Protein AF-A0A938TP59-F1 (afdb_monomer_lite)

Structure (mmCIF, N/CA/C/O backbone):
data_AF-A0A938TP59-F1
#
_entry.id   AF-A0A938TP59-F1
#
loop_
_atom_site.group_PDB
_atom_site.id
_atom_site.type_symbol
_atom_site.label_atom_id
_atom_site.l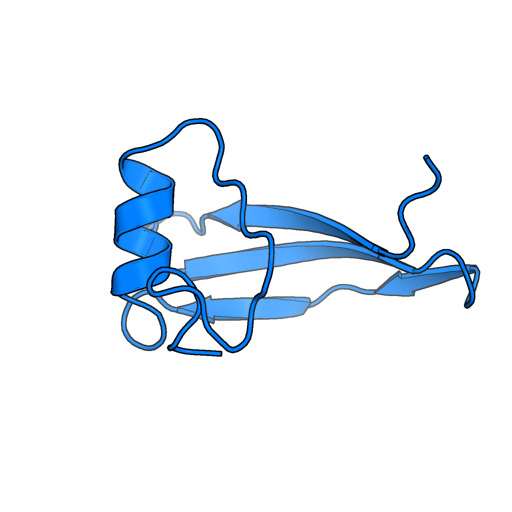abel_alt_id
_atom_site.label_comp_id
_atom_site.label_asym_id
_atom_site.label_entity_id
_atom_site.label_seq_id
_atom_site.pdbx_PDB_ins_code
_atom_site.Cartn_x
_atom_site.Cartn_y
_atom_site.Cartn_z
_atom_site.occupancy
_atom_site.B_iso_or_equiv
_atom_site.auth_seq_id
_atom_site.auth_comp_id
_atom_site.auth_asym_id
_atom_site.auth_atom_id
_atom_site.pdbx_PDB_model_num
ATOM 1 N N . MET A 1 1 ? -8.551 -5.304 -20.933 1.00 60.12 1 MET A N 1
ATOM 2 C CA . MET A 1 1 ? -8.162 -4.075 -20.210 1.00 60.12 1 MET A CA 1
ATOM 3 C C . MET A 1 1 ? -6.730 -4.261 -19.746 1.00 60.12 1 MET A C 1
ATOM 5 O O . MET A 1 1 ? -6.432 -5.332 -19.236 1.00 60.12 1 MET A O 1
ATOM 9 N N . LEU A 1 2 ? -5.853 -3.290 -20.000 1.00 81.31 2 LEU A N 1
ATOM 10 C CA . LEU A 1 2 ? -4.501 -3.255 -19.435 1.00 81.31 2 LEU A CA 1
ATOM 11 C C . LEU A 1 2 ? -4.549 -2.358 -18.195 1.00 81.31 2 LEU A C 1
ATOM 13 O O . LEU A 1 2 ? -5.183 -1.305 -18.240 1.00 81.31 2 LEU A O 1
ATOM 17 N N . THR A 1 3 ? -3.927 -2.792 -17.103 1.00 86.12 3 THR A N 1
ATOM 18 C CA . THR A 1 3 ? -3.822 -2.008 -15.868 1.00 86.12 3 THR A CA 1
ATOM 19 C C . THR A 1 3 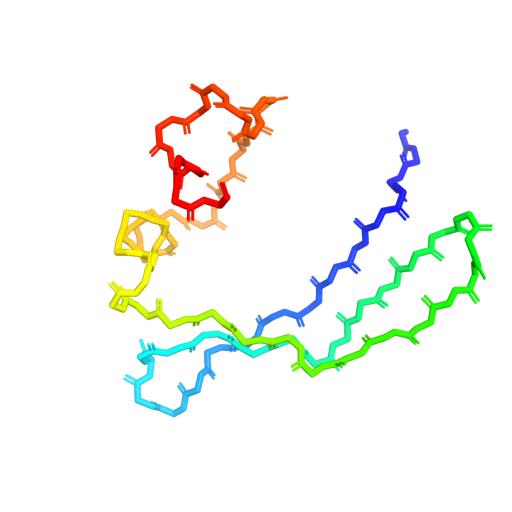? -2.460 -1.334 -15.837 1.00 86.12 3 THR A C 1
ATOM 21 O O . THR A 1 3 ? -1.447 -2.010 -15.985 1.00 86.12 3 THR A O 1
ATOM 24 N N . GLU A 1 4 ? -2.440 -0.018 -15.633 1.00 92.44 4 GLU A N 1
ATOM 25 C CA . GLU A 1 4 ? -1.196 0.759 -15.624 1.00 92.44 4 GLU A CA 1
ATOM 26 C C . GLU A 1 4 ? -0.327 0.467 -14.395 1.00 92.44 4 GLU A C 1
ATOM 28 O O . GLU A 1 4 ? 0.893 0.383 -14.501 1.00 92.44 4 GLU A O 1
ATOM 33 N N . ARG A 1 5 ? -0.946 0.289 -13.223 1.00 92.62 5 ARG A N 1
ATOM 34 C CA . ARG A 1 5 ? -0.230 0.077 -11.964 1.00 92.62 5 ARG A CA 1
ATOM 35 C C . ARG A 1 5 ? -0.902 -0.982 -11.107 1.00 92.62 5 ARG A C 1
ATOM 37 O O . ARG A 1 5 ? -2.111 -0.925 -10.883 1.00 92.62 5 ARG A O 1
ATOM 44 N N . VAL A 1 6 ? -0.109 -1.910 -10.588 1.00 93.62 6 VAL A N 1
ATOM 45 C CA . VAL A 1 6 ? -0.549 -2.932 -9.628 1.00 93.62 6 VAL A CA 1
ATOM 46 C C . VAL A 1 6 ? 0.373 -2.921 -8.420 1.00 93.62 6 VAL A C 1
ATOM 48 O O . VAL A 1 6 ? 1.565 -2.668 -8.560 1.00 93.62 6 VAL A O 1
ATOM 51 N N . GLY A 1 7 ? -0.167 -3.179 -7.232 1.00 94.25 7 GLY A N 1
ATOM 52 C CA . GLY A 1 7 ? 0.624 -3.224 -6.007 1.00 94.25 7 GLY A CA 1
ATOM 53 C C . GLY A 1 7 ? 0.164 -4.324 -5.064 1.00 94.25 7 GLY A C 1
ATOM 54 O O . GLY A 1 7 ? -1.026 -4.635 -4.998 1.00 94.25 7 GLY A O 1
ATOM 55 N N . ILE A 1 8 ? 1.117 -4.899 -4.339 1.00 94.62 8 ILE A N 1
ATOM 56 C CA . ILE A 1 8 ? 0.908 -5.867 -3.268 1.00 94.62 8 ILE A CA 1
ATOM 57 C C . ILE A 1 8 ? 1.150 -5.144 -1.948 1.00 94.62 8 ILE A C 1
ATOM 59 O O . ILE A 1 8 ? 2.259 -4.691 -1.655 1.00 94.62 8 ILE A O 1
ATOM 63 N N . TRP A 1 9 ? 0.089 -5.066 -1.153 1.00 94.94 9 TRP A N 1
ATOM 64 C CA . TRP A 1 9 ? 0.080 -4.398 0.139 1.00 94.94 9 TRP A CA 1
ATOM 65 C C . TRP A 1 9 ? -0.274 -5.413 1.218 1.00 94.94 9 TRP A C 1
ATOM 67 O O . TRP A 1 9 ? -1.262 -6.138 1.084 1.00 94.94 9 TRP A O 1
ATOM 77 N N . LEU A 1 10 ? 0.535 -5.480 2.272 1.00 94.06 10 LEU A N 1
ATOM 78 C CA . LEU A 1 10 ? 0.324 -6.390 3.395 1.00 94.06 10 LEU A CA 1
ATOM 79 C C . LEU A 1 10 ? 0.067 -5.598 4.667 1.00 94.06 10 LEU A C 1
ATOM 81 O O . LEU A 1 10 ? 0.668 -4.551 4.880 1.00 94.06 10 LEU A O 1
ATOM 85 N N . PHE A 1 11 ? -0.807 -6.114 5.526 1.00 94.00 11 PHE A N 1
ATOM 86 C CA . PHE A 1 11 ? -0.920 -5.597 6.884 1.00 94.00 11 PHE A CA 1
ATOM 87 C C . PHE A 1 11 ? 0.364 -5.875 7.664 1.00 94.00 11 PHE A C 1
ATOM 89 O O . PHE A 1 11 ? 0.939 -6.959 7.544 1.00 94.00 11 PHE A O 1
ATOM 96 N N . ASN A 1 12 ? 0.762 -4.923 8.507 1.00 93.06 12 ASN A N 1
ATOM 97 C CA . ASN A 1 12 ? 1.730 -5.192 9.563 1.00 93.06 12 ASN A CA 1
ATOM 98 C C . ASN A 1 12 ? 1.135 -6.143 10.623 1.00 93.06 12 ASN A C 1
ATOM 100 O O . ASN A 1 12 ? -0.073 -6.397 10.642 1.00 93.06 12 ASN A O 1
ATOM 104 N N . GLU A 1 13 ? 1.977 -6.657 11.521 1.00 92.25 13 GLU A N 1
ATOM 105 C CA . GLU A 1 13 ? 1.584 -7.655 12.533 1.00 92.25 13 GLU A CA 1
ATOM 106 C C . GLU A 1 13 ? 0.386 -7.198 13.384 1.00 92.25 13 GLU A C 1
ATOM 108 O O . GLU A 1 13 ? -0.570 -7.952 13.571 1.00 92.25 13 GLU A O 1
ATOM 113 N N . ASP A 1 14 ? 0.382 -5.929 13.797 1.00 92.56 14 ASP A N 1
ATOM 114 C CA . ASP A 1 14 ? -0.679 -5.340 14.623 1.00 92.56 14 ASP A CA 1
ATOM 115 C C . ASP A 1 14 ? -1.921 -4.896 13.827 1.00 92.56 14 ASP A C 1
ATOM 117 O O . ASP A 1 14 ? -2.891 -4.409 14.409 1.00 92.56 14 ASP A O 1
ATOM 121 N N . ARG A 1 15 ? -1.905 -5.020 12.490 1.00 90.19 15 ARG A N 1
ATOM 122 C CA . ARG A 1 15 ? -2.944 -4.524 11.561 1.00 90.19 15 ARG A CA 1
ATOM 123 C C . ARG A 1 15 ? -3.275 -3.032 11.710 1.00 90.19 15 ARG A C 1
ATOM 125 O O . ARG A 1 15 ? -4.385 -2.595 11.407 1.00 90.19 15 ARG A O 1
ATOM 132 N N . THR A 1 16 ? -2.305 -2.242 12.149 1.00 92.50 16 THR A N 1
ATOM 133 C CA . THR A 1 16 ? -2.402 -0.781 12.294 1.00 92.50 16 THR A CA 1
ATOM 134 C C . THR A 1 16 ? -1.917 -0.026 11.058 1.00 92.50 16 THR A C 1
ATOM 136 O O . THR A 1 16 ? -2.138 1.179 10.944 1.00 92.50 16 THR A O 1
ATOM 139 N N . ALA A 1 17 ? -1.259 -0.711 10.123 1.00 94.94 17 ALA A N 1
ATOM 140 C CA . ALA A 1 17 ? -0.798 -0.149 8.864 1.00 94.94 17 ALA A CA 1
ATOM 141 C C . ALA A 1 17 ? -0.801 -1.209 7.755 1.00 94.94 17 ALA A C 1
ATOM 143 O O . ALA A 1 17 ? -0.778 -2.410 8.032 1.00 94.94 17 ALA A O 1
ATOM 144 N N . ILE A 1 18 ? -0.793 -0.749 6.505 1.00 94.56 18 ILE A N 1
ATOM 145 C CA . ILE A 1 18 ? -0.455 -1.571 5.345 1.00 94.56 18 ILE A CA 1
ATOM 146 C C . ILE A 1 18 ? 0.831 -1.057 4.707 1.00 94.56 18 ILE A C 1
ATOM 148 O O . ILE A 1 18 ? 1.050 0.152 4.597 1.00 94.56 18 ILE A O 1
ATOM 152 N N . GLU A 1 19 ? 1.679 -1.988 4.298 1.00 95.62 19 GLU A N 1
ATOM 153 C CA . GLU A 1 19 ? 2.999 -1.733 3.738 1.00 95.62 19 GLU A CA 1
ATOM 154 C C . GLU A 1 19 ? 3.055 -2.259 2.306 1.00 95.62 19 GLU A C 1
ATOM 156 O O . GLU A 1 19 ? 2.618 -3.375 2.010 1.00 95.62 19 GLU A O 1
ATOM 161 N N . CYS A 1 20 ? 3.571 -1.429 1.405 1.00 96.06 20 CYS A N 1
ATOM 162 C CA . CYS A 1 20 ? 3.774 -1.764 0.008 1.00 96.06 20 CYS A CA 1
ATOM 163 C C . CYS A 1 20 ? 5.047 -2.589 -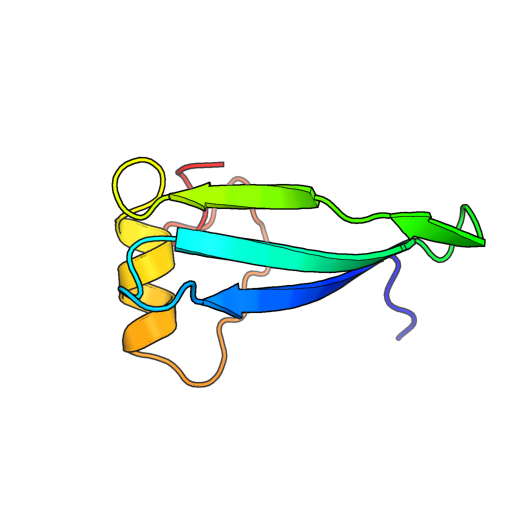0.127 1.00 96.06 20 CYS A C 1
ATOM 165 O O . CYS A 1 20 ? 6.159 -2.061 -0.014 1.00 96.06 20 CYS A O 1
ATOM 167 N N . ILE A 1 21 ? 4.864 -3.880 -0.382 1.00 95.62 21 ILE A N 1
ATOM 168 C CA . ILE A 1 21 ? 5.970 -4.817 -0.574 1.00 95.62 21 ILE A CA 1
ATOM 169 C C . ILE A 1 21 ? 6.438 -4.801 -2.027 1.00 95.62 21 ILE A C 1
ATOM 171 O O . ILE A 1 21 ? 7.619 -4.989 -2.295 1.00 95.62 21 ILE A O 1
ATOM 175 N N . GLU A 1 22 ? 5.518 -4.559 -2.959 1.00 94.81 22 GLU A N 1
ATOM 176 C CA . GLU A 1 22 ? 5.807 -4.534 -4.386 1.00 94.81 22 GLU A CA 1
ATOM 177 C C . GLU A 1 22 ? 4.783 -3.662 -5.107 1.00 94.81 22 GLU A C 1
ATOM 179 O O . GLU A 1 22 ? 3.582 -3.747 -4.846 1.00 94.81 22 GLU A O 1
ATOM 184 N N . GLN A 1 23 ? 5.243 -2.860 -6.053 1.00 95.62 23 GLN A N 1
ATOM 185 C CA . GLN A 1 23 ? 4.411 -2.045 -6.915 1.00 95.62 23 GLN A CA 1
ATOM 186 C C . GLN A 1 23 ? 5.043 -1.976 -8.294 1.00 95.62 23 GLN A C 1
ATOM 188 O O . GLN A 1 23 ? 6.141 -1.449 -8.467 1.00 95.62 23 GLN A O 1
ATOM 193 N N . TYR A 1 24 ? 4.299 -2.463 -9.276 1.00 94.94 24 TYR A N 1
ATOM 194 C CA . TYR A 1 24 ? 4.705 -2.474 -10.665 1.00 94.94 24 TYR A CA 1
ATOM 195 C C . TYR A 1 24 ? 3.962 -1.401 -11.458 1.00 94.94 24 TYR A C 1
ATOM 197 O O . TYR A 1 24 ? 2.732 -1.317 -11.408 1.00 94.94 24 TYR A O 1
ATOM 205 N N . GLU A 1 25 ? 4.723 -0.606 -12.203 1.00 96.06 25 GLU A N 1
ATOM 206 C CA . GLU A 1 25 ? 4.244 0.406 -13.146 1.00 96.06 25 GLU A CA 1
ATOM 207 C C . GLU A 1 25 ? 4.555 -0.051 -14.578 1.00 96.06 25 GLU A C 1
ATOM 209 O O . GLU A 1 25 ? 5.723 -0.251 -14.928 1.00 96.06 25 GLU A O 1
ATOM 214 N N . LEU A 1 26 ? 3.520 -0.205 -15.408 1.00 94.00 26 LEU A N 1
ATOM 215 C CA . LEU A 1 26 ? 3.629 -0.763 -16.756 1.00 94.00 26 LEU A CA 1
ATOM 216 C C . LEU A 1 26 ? 4.346 0.190 -17.719 1.00 94.00 26 LEU A C 1
ATOM 218 O O . LEU A 1 26 ? 5.278 -0.234 -18.401 1.00 94.00 26 LEU A O 1
ATOM 222 N N . SER A 1 27 ? 3.959 1.470 -17.764 1.00 94.25 27 SER A N 1
ATOM 223 C CA . SER A 1 27 ? 4.564 2.450 -18.683 1.00 94.25 27 SER A CA 1
ATOM 224 C C . SER A 1 27 ? 6.057 2.670 -18.432 1.00 94.25 27 SER A C 1
ATOM 226 O O . SER A 1 27 ? 6.824 2.870 -19.373 1.00 94.25 27 SER A O 1
ATOM 228 N N . ALA A 1 28 ? 6.475 2.598 -17.167 1.00 93.75 28 ALA A N 1
ATOM 229 C CA . ALA A 1 28 ? 7.866 2.741 -16.749 1.00 93.75 28 ALA A CA 1
ATOM 230 C C . ALA A 1 28 ? 8.626 1.405 -16.703 1.00 93.75 28 ALA A C 1
ATOM 232 O O . ALA A 1 28 ? 9.840 1.414 -16.495 1.00 93.75 28 ALA A O 1
ATOM 233 N N . ASN A 1 29 ? 7.922 0.277 -16.859 1.00 93.50 29 ASN A N 1
ATOM 234 C CA . ASN A 1 29 ? 8.421 -1.077 -16.631 1.00 93.50 29 ASN A CA 1
ATOM 235 C C . ASN A 1 29 ? 9.271 -1.182 -15.351 1.00 93.50 29 ASN A C 1
ATOM 237 O O . ASN A 1 29 ? 10.424 -1.623 -15.378 1.00 93.50 29 ASN A O 1
ATOM 241 N N . ARG A 1 30 ? 8.720 -0.699 -14.233 1.00 95.50 30 ARG A N 1
ATOM 242 C CA . ARG A 1 30 ? 9.475 -0.489 -12.993 1.00 95.50 30 ARG A CA 1
ATOM 243 C C . ARG A 1 30 ? 8.786 -1.118 -11.795 1.00 95.50 30 ARG A C 1
ATOM 245 O O . ARG A 1 30 ? 7.579 -0.986 -11.625 1.00 95.50 30 ARG A O 1
ATOM 252 N N . HIS A 1 31 ? 9.610 -1.727 -10.950 1.00 94.62 31 HIS A N 1
ATOM 253 C CA . HIS A 1 31 ? 9.262 -2.235 -9.631 1.00 94.62 31 HIS A CA 1
ATOM 254 C C . HIS A 1 31 ? 9.668 -1.222 -8.554 1.00 94.62 31 HIS A C 1
ATOM 256 O O . HIS A 1 31 ? 10.781 -0.690 -8.579 1.00 94.62 31 HIS A O 1
ATOM 262 N N . THR A 1 32 ? 8.757 -0.930 -7.632 1.00 93.94 32 THR A N 1
ATOM 263 C CA . THR A 1 32 ? 8.946 -0.009 -6.502 1.00 93.94 32 THR A CA 1
ATOM 264 C C . THR A 1 32 ? 8.365 -0.622 -5.230 1.00 93.94 32 THR A C 1
ATOM 266 O O . THR A 1 32 ? 7.459 -1.441 -5.295 1.00 93.94 32 THR A O 1
ATOM 269 N N . ALA A 1 33 ? 8.883 -0.238 -4.066 1.00 92.88 33 ALA A N 1
ATOM 270 C CA . ALA A 1 33 ? 8.417 -0.723 -2.768 1.00 92.88 33 ALA A CA 1
ATOM 271 C C . ALA A 1 33 ? 8.615 0.355 -1.691 1.00 92.88 33 ALA A C 1
ATOM 273 O O . ALA A 1 33 ? 9.291 1.359 -1.932 1.00 92.88 33 ALA A O 1
ATOM 274 N N . GLY A 1 34 ? 8.043 0.142 -0.502 1.00 89.12 34 GLY A N 1
ATOM 275 C CA . GLY A 1 34 ? 8.318 0.957 0.690 1.00 89.12 34 GLY A CA 1
ATOM 276 C C . GLY A 1 34 ? 7.274 2.024 1.038 1.00 89.12 34 GLY A C 1
ATOM 277 O O . GLY A 1 34 ? 7.480 2.789 1.976 1.00 89.12 34 GLY A O 1
ATOM 278 N N . GLY A 1 35 ? 6.147 2.083 0.324 1.00 91.25 35 GLY A N 1
ATOM 279 C CA . GLY A 1 35 ? 4.991 2.881 0.749 1.00 91.25 35 GLY A CA 1
ATOM 280 C C . GLY A 1 35 ? 4.364 2.332 2.037 1.00 91.25 35 GLY A C 1
ATOM 281 O O . GLY A 1 35 ? 4.321 1.120 2.234 1.00 91.25 35 GLY A O 1
ATOM 282 N N . ARG A 1 36 ? 3.847 3.206 2.905 1.00 93.69 36 ARG A N 1
ATOM 283 C CA . ARG A 1 36 ? 3.142 2.821 4.137 1.00 93.69 36 ARG A CA 1
ATOM 284 C C . ARG A 1 36 ? 1.913 3.698 4.330 1.00 93.69 36 ARG A C 1
ATOM 286 O O . ARG A 1 36 ? 2.020 4.915 4.237 1.00 93.69 36 ARG A O 1
ATOM 293 N N . LEU A 1 37 ? 0.780 3.076 4.643 1.00 93.44 37 LEU A N 1
ATOM 294 C CA . LEU A 1 37 ? -0.464 3.762 4.995 1.00 93.44 37 LEU A CA 1
ATOM 295 C C . LEU A 1 37 ? -0.866 3.348 6.410 1.00 93.44 37 LEU A C 1
ATOM 297 O O . LEU A 1 37 ? -0.949 2.154 6.699 1.00 93.44 37 LEU A O 1
ATOM 301 N N . GLY A 1 38 ? -1.061 4.320 7.300 1.00 93.75 38 GLY A N 1
ATOM 302 C CA . GLY A 1 38 ? -1.460 4.093 8.689 1.00 93.75 38 GLY A CA 1
ATOM 303 C C . GLY A 1 38 ? -2.967 4.229 8.890 1.00 93.75 38 GLY A C 1
ATOM 304 O O . GLY A 1 38 ? -3.607 5.081 8.281 1.00 93.75 38 GLY A O 1
ATOM 305 N N . ILE A 1 39 ? -3.541 3.437 9.796 1.00 92.88 39 ILE A N 1
ATOM 306 C CA . ILE A 1 39 ? -4.979 3.491 10.107 1.00 92.88 39 ILE A CA 1
ATOM 307 C C . ILE A 1 39 ? -5.434 4.844 10.670 1.00 92.88 39 ILE A C 1
ATOM 309 O O . ILE A 1 39 ? -6.588 5.217 10.503 1.00 92.88 39 ILE A O 1
ATOM 313 N N . ASN A 1 40 ? -4.539 5.579 11.334 1.00 91.50 40 ASN A N 1
ATOM 314 C CA . ASN A 1 40 ? -4.855 6.893 11.895 1.00 91.50 40 ASN A CA 1
ATOM 315 C C . ASN A 1 40 ? -4.951 7.977 10.817 1.00 91.50 40 ASN A C 1
ATOM 317 O O . ASN A 1 40 ? -5.704 8.929 10.991 1.00 91.50 40 ASN A O 1
ATOM 321 N N . ASP A 1 41 ? -4.199 7.816 9.728 1.00 90.44 41 ASP A N 1
ATOM 322 C CA . ASP A 1 41 ? -4.187 8.749 8.602 1.00 90.44 41 ASP A CA 1
ATOM 323 C C . ASP A 1 41 ? -5.303 8.410 7.599 1.00 90.44 41 ASP A C 1
ATOM 325 O O . ASP A 1 41 ? -5.861 9.304 6.972 1.00 90.44 41 ASP A O 1
ATOM 329 N N . TYR A 1 42 ? -5.669 7.123 7.502 1.00 90.88 42 TYR A N 1
ATOM 330 C CA . TYR A 1 42 ? -6.654 6.596 6.550 1.00 90.88 42 TYR A CA 1
ATOM 331 C C . TYR A 1 42 ? -7.778 5.759 7.213 1.00 90.88 42 TYR A C 1
ATOM 333 O O . TYR A 1 42 ? -8.000 4.598 6.839 1.00 90.88 42 TYR A O 1
ATOM 341 N N . PRO A 1 43 ? -8.481 6.264 8.245 1.00 89.75 43 PRO A N 1
ATOM 342 C CA . PRO A 1 43 ? -9.434 5.460 9.014 1.00 89.75 43 PRO A CA 1
ATOM 343 C C . PRO A 1 43 ? -10.618 4.941 8.185 1.00 89.75 43 PRO A C 1
ATOM 345 O O . PRO A 1 43 ? -11.093 3.821 8.412 1.00 89.75 43 PRO A O 1
ATOM 348 N N . THR A 1 44 ? -11.100 5.716 7.215 1.00 89.44 44 THR A N 1
ATOM 349 C CA . THR A 1 44 ? -12.241 5.347 6.362 1.00 89.44 44 THR A CA 1
ATOM 350 C C . THR A 1 44 ? -11.849 4.265 5.370 1.00 89.44 44 THR A C 1
ATOM 352 O O . THR A 1 44 ? -12.560 3.261 5.237 1.00 89.44 44 THR A O 1
ATOM 355 N N . TYR A 1 45 ? -10.681 4.412 4.748 1.00 89.31 45 TYR A N 1
ATOM 356 C CA . TYR A 1 45 ? -10.122 3.402 3.856 1.00 89.31 45 TYR A CA 1
ATOM 357 C C . TYR A 1 45 ? -9.908 2.061 4.578 1.00 89.31 45 TYR A C 1
ATOM 359 O O . TYR A 1 45 ? -10.345 1.007 4.106 1.00 89.31 45 TYR A O 1
ATOM 367 N N . PHE A 1 46 ? -9.324 2.086 5.781 1.00 90.69 46 PHE A N 1
ATOM 368 C CA . PHE A 1 46 ? -9.103 0.876 6.582 1.00 90.69 46 PHE A CA 1
ATOM 369 C C . PHE A 1 46 ? -10.403 0.226 7.065 1.00 90.69 46 PHE A C 1
ATOM 371 O O . PHE A 1 46 ? -10.487 -1.004 7.142 1.00 90.69 46 PHE A O 1
ATOM 378 N N . LYS A 1 47 ? -11.437 1.020 7.369 1.00 89.62 47 LYS A N 1
ATOM 379 C CA . LYS A 1 47 ? -12.766 0.492 7.703 1.00 89.62 47 LYS A CA 1
ATOM 380 C C . LYS A 1 47 ? -13.382 -0.251 6.516 1.00 89.62 47 LYS A C 1
ATOM 382 O O . LYS A 1 47 ? -13.960 -1.322 6.706 1.00 89.62 47 LYS A O 1
ATOM 387 N N . ALA A 1 48 ? -13.228 0.279 5.302 1.00 88.38 48 ALA A N 1
ATOM 388 C CA . ALA A 1 48 ? -13.683 -0.389 4.087 1.00 88.38 48 ALA A CA 1
ATOM 389 C C . ALA A 1 48 ? -12.896 -1.686 3.817 1.00 88.38 48 ALA A C 1
ATOM 391 O O . ALA A 1 48 ? -13.509 -2.714 3.527 1.00 88.38 48 ALA A O 1
ATOM 392 N N . LEU A 1 49 ? -11.567 -1.675 3.997 1.00 87.81 49 LEU A N 1
ATOM 393 C CA . LEU A 1 49 ? -10.710 -2.857 3.808 1.00 87.81 49 LEU A CA 1
ATOM 394 C C . LEU A 1 49 ? -11.068 -4.021 4.741 1.00 87.81 49 LEU A C 1
ATOM 396 O O . LEU A 1 49 ? -10.971 -5.179 4.347 1.00 87.81 49 LEU A O 1
ATOM 400 N N . GLN A 1 50 ? -11.486 -3.732 5.974 1.00 84.69 50 GLN A N 1
ATOM 401 C CA . GLN A 1 50 ? -11.893 -4.771 6.926 1.00 84.69 50 GLN A CA 1
ATOM 402 C C . GLN A 1 50 ? -13.289 -5.340 6.635 1.00 84.69 50 GLN A C 1
ATOM 404 O O . GLN A 1 50 ? -13.560 -6.494 6.962 1.00 84.69 50 GLN A O 1
ATOM 409 N N . GLY A 1 51 ? -14.181 -4.537 6.046 1.00 83.81 51 GLY A N 1
ATOM 410 C CA . GLY A 1 51 ? -15.576 -4.912 5.799 1.00 83.81 51 GLY A CA 1
ATOM 411 C C . GLY A 1 51 ? -15.838 -5.563 4.439 1.00 83.81 51 GLY A C 1
ATOM 412 O O . GLY A 1 51 ? -16.880 -6.196 4.268 1.00 83.81 51 GLY A O 1
ATOM 413 N N . ALA A 1 52 ? -14.925 -5.420 3.475 1.00 83.19 52 ALA A N 1
ATOM 414 C CA . ALA A 1 52 ? -15.140 -5.854 2.100 1.00 83.19 52 ALA A CA 1
ATOM 415 C C . ALA A 1 52 ? -13.954 -6.654 1.549 1.00 83.19 52 ALA A C 1
ATOM 417 O O . ALA A 1 52 ? -12.799 -6.254 1.647 1.00 83.19 52 ALA A O 1
ATOM 418 N N . ARG A 1 53 ? -14.252 -7.781 0.887 1.00 83.38 53 ARG A N 1
ATOM 419 C CA . ARG A 1 53 ? -13.244 -8.580 0.163 1.00 83.38 53 ARG A CA 1
ATOM 420 C C . ARG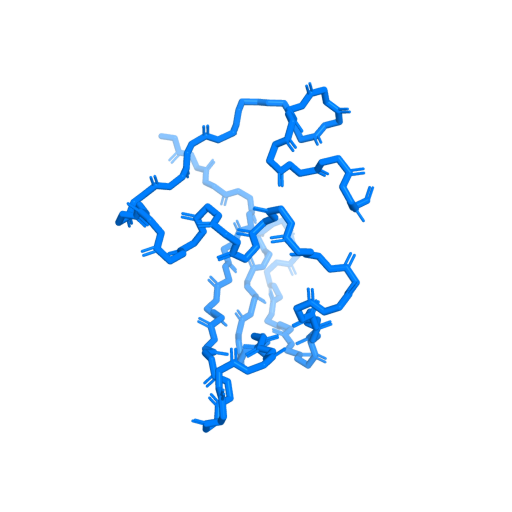 A 1 53 ? -12.711 -7.850 -1.076 1.00 83.38 53 ARG A C 1
ATOM 422 O O . ARG A 1 53 ? -11.606 -8.134 -1.527 1.00 83.38 53 ARG A O 1
ATOM 429 N N . ASN A 1 54 ? -13.513 -6.955 -1.644 1.00 85.94 54 ASN A N 1
ATOM 430 C CA . ASN A 1 54 ? -13.184 -6.132 -2.795 1.00 85.94 54 ASN A CA 1
ATOM 431 C C . ASN A 1 54 ? -13.724 -4.713 -2.595 1.00 85.94 54 ASN A C 1
ATOM 433 O O . ASN A 1 54 ? -14.862 -4.521 -2.179 1.00 85.94 54 ASN A O 1
ATOM 437 N N . ILE A 1 55 ? -12.907 -3.722 -2.935 1.00 85.81 55 ILE A N 1
ATOM 438 C CA . ILE A 1 55 ? -13.314 -2.321 -3.002 1.00 85.81 55 ILE A CA 1
ATOM 439 C C . ILE A 1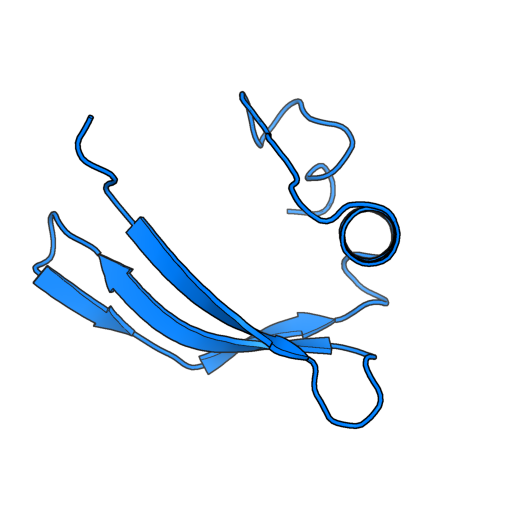 55 ? -13.148 -1.902 -4.457 1.00 85.81 55 ILE A C 1
ATOM 441 O O . ILE A 1 55 ? -12.100 -2.134 -5.060 1.00 85.81 55 ILE A O 1
ATOM 445 N N . THR A 1 56 ? -14.191 -1.329 -5.043 1.00 87.62 56 THR A N 1
ATOM 446 C CA . THR A 1 56 ? -14.155 -0.802 -6.407 1.00 87.62 56 THR A CA 1
ATOM 447 C C . THR A 1 56 ? -14.423 0.687 -6.337 1.00 87.62 56 THR A C 1
ATOM 449 O O . THR A 1 56 ? -15.521 1.090 -5.975 1.00 87.62 56 THR A O 1
ATOM 452 N N . VAL A 1 57 ? -13.406 1.474 -6.676 1.00 85.50 57 VAL A N 1
ATOM 453 C CA . VAL A 1 57 ? -13.465 2.935 -6.730 1.00 85.50 57 VAL A CA 1
ATOM 454 C C . VAL A 1 57 ? -13.310 3.347 -8.185 1.00 85.50 57 VAL A C 1
ATOM 456 O O . VAL A 1 57 ? -12.317 2.999 -8.824 1.00 85.50 57 VAL A O 1
ATOM 459 N N . CYS A 1 58 ? -14.306 4.051 -8.716 1.00 85.50 58 CYS A N 1
ATOM 460 C CA . CYS A 1 58 ? -14.283 4.528 -10.100 1.00 85.50 58 CYS A CA 1
ATOM 461 C C . CYS A 1 58 ? -13.556 5.873 -10.237 1.00 85.50 58 CYS A C 1
ATOM 463 O O . CYS A 1 58 ? -12.928 6.118 -11.263 1.00 85.50 58 CYS A O 1
ATOM 465 N N . ASP A 1 59 ? -13.640 6.725 -9.213 1.00 84.06 59 ASP A N 1
ATOM 466 C CA . ASP A 1 59 ? -13.005 8.043 -9.168 1.00 84.06 59 ASP A CA 1
ATOM 467 C C . ASP A 1 59 ? -12.426 8.283 -7.775 1.00 84.06 59 ASP A C 1
ATOM 469 O O . ASP A 1 59 ? -13.153 8.550 -6.823 1.00 84.06 59 ASP A O 1
ATOM 473 N N . THR A 1 60 ? -11.105 8.203 -7.656 1.00 82.31 60 THR A N 1
ATOM 474 C CA . THR A 1 60 ? -10.418 8.322 -6.368 1.00 82.31 60 THR A CA 1
ATOM 475 C C . THR A 1 60 ? -10.550 9.700 -5.721 1.00 82.31 60 THR A C 1
ATOM 477 O O . THR A 1 60 ? -10.445 9.786 -4.501 1.00 82.31 60 THR A O 1
ATOM 480 N N . PHE A 1 61 ? -10.786 10.767 -6.494 1.00 80.88 61 PHE A N 1
ATOM 481 C CA . PHE A 1 61 ? -10.897 12.127 -5.949 1.00 80.88 61 PHE A CA 1
ATOM 482 C C . PHE A 1 61 ? -12.283 12.426 -5.377 1.00 80.88 61 PHE A C 1
ATOM 484 O O . PHE A 1 61 ? -12.416 13.288 -4.513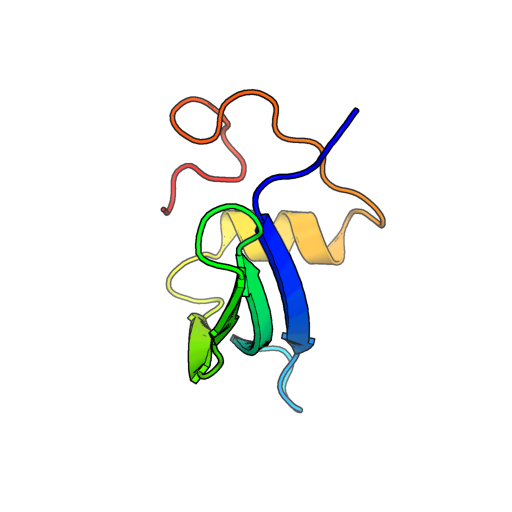 1.00 80.88 61 PHE A O 1
ATOM 491 N N . ASN A 1 62 ? -13.309 11.726 -5.861 1.00 82.44 62 ASN A N 1
ATOM 492 C CA . ASN A 1 62 ? -14.699 11.958 -5.467 1.00 82.44 62 ASN A CA 1
ATOM 493 C C . ASN A 1 62 ? -15.302 10.802 -4.651 1.00 82.44 62 ASN A C 1
ATOM 495 O O . ASN A 1 62 ? -16.435 10.919 -4.181 1.00 82.44 62 ASN A O 1
ATOM 499 N N . ASP A 1 63 ? -14.583 9.689 -4.480 1.00 85.69 63 ASP A N 1
ATOM 500 C CA . ASP A 1 63 ? -15.081 8.535 -3.737 1.00 85.69 63 ASP A CA 1
ATOM 501 C C . ASP A 1 63 ? -14.913 8.717 -2.214 1.00 85.69 63 ASP A C 1
ATOM 503 O O . ASP A 1 63 ? -13.806 8.985 -1.733 1.00 85.69 63 ASP A O 1
ATOM 507 N N . PRO A 1 64 ? -15.985 8.529 -1.418 1.00 81.38 64 PRO A N 1
ATOM 508 C CA . PRO A 1 64 ? -15.927 8.651 0.038 1.00 81.38 64 PRO A CA 1
ATOM 509 C C . PRO A 1 64 ? -14.910 7.722 0.714 1.00 81.38 64 PRO A C 1
ATOM 511 O O . PRO A 1 64 ? -14.458 8.017 1.818 1.00 81.38 64 PRO A O 1
ATOM 514 N N . ILE A 1 65 ? -14.555 6.596 0.092 1.00 81.00 65 ILE A N 1
ATOM 515 C CA . ILE A 1 65 ? -13.617 5.606 0.638 1.00 81.00 65 ILE A CA 1
ATOM 516 C C . ILE A 1 65 ? -12.164 6.076 0.493 1.00 81.00 65 ILE A C 1
ATOM 518 O O . ILE A 1 65 ? -11.315 5.663 1.280 1.00 81.00 65 ILE A O 1
ATOM 522 N N . THR A 1 66 ? -11.871 6.940 -0.482 1.00 84.06 66 THR A N 1
ATOM 523 C CA . THR A 1 66 ? -10.510 7.420 -0.780 1.00 84.06 66 THR A CA 1
ATOM 524 C C . THR A 1 66 ? -10.321 8.917 -0.549 1.00 84.06 66 THR A C 1
ATOM 526 O O . THR A 1 66 ? -9.301 9.459 -0.950 1.00 84.06 66 THR A O 1
ATOM 529 N N . HIS A 1 67 ? -11.247 9.588 0.140 1.00 82.62 67 HIS A N 1
ATOM 530 C CA . HIS A 1 67 ? -11.166 11.032 0.411 1.00 82.62 67 HIS A CA 1
ATOM 531 C C . HIS A 1 67 ? -9.963 11.463 1.277 1.00 82.62 67 HIS A C 1
ATOM 533 O O . HIS A 1 67 ? -9.708 12.652 1.432 1.00 82.62 67 HIS A O 1
ATOM 539 N N . GLU A 1 68 ? -9.271 10.500 1.886 1.00 82.94 68 GLU A N 1
ATOM 540 C CA . GLU A 1 68 ? -8.119 10.697 2.773 1.00 82.94 68 GLU A CA 1
ATOM 541 C C . GLU A 1 68 ? -6.784 10.785 1.997 1.00 82.94 68 GLU A C 1
ATOM 543 O O . GLU A 1 68 ? -5.746 11.047 2.605 1.00 82.94 68 GLU A O 1
ATOM 548 N N . PHE A 1 69 ? -6.796 10.543 0.677 1.00 77.81 69 PHE A N 1
ATOM 549 C CA . PHE A 1 69 ? -5.616 10.521 -0.202 1.00 77.81 69 PHE A CA 1
ATOM 550 C C . PHE A 1 69 ? -5.301 11.860 -0.879 1.00 77.81 69 PHE A C 1
ATOM 552 O O . PHE A 1 69 ? -6.234 12.647 -1.150 1.00 77.81 69 PHE A O 1
#

Sequence (69 aa):
MLTERVGIWLFNEDRTAIECIEQYELSANRHTAGGRLGINDYPTYFKALQGARNITVCDTFNDPITHEF

Radius of gyration: 12.94 Å; chains: 1; bounding box: 25×21×35 Å

Foldseek 3Di:
DDDQKDWDWDADPVSQKIFTPWMAGDVVRDIDGGDMDGCVLQVLLSVCVVVDPDDDDPDLCPDPNNVSD

pLDDT: mean 89.45, std 6.02, range [60.12, 96.06]

Secondary structure (DSSP, 8-state):
---SEEEEEEE-TTSSEEEEEEEEETTTTEEE---EEETTT-HHHHHHHHH-S----S-TTT-TTSTT-